Protein AF-A0A8H8N9X2-F1 (afdb_monomer_lite)

Radius of gyration: 18.25 Å; chains: 1; bounding box: 52×39×43 Å

pLDDT: mean 72.07, std 18.49, range [30.42, 92.5]

Sequence (126 aa):
MLPLDFSINDSTNLYEKYDQEAVYEYQLVALSNRPSWTAREGPGANQTVVYRYPFDDMPVIRSHVHPFFAILAAGESLVKHKYDWSTHGSKELRTSLPLCAALYRFWTSEDIVGVGSSNDVRAAIL

Secondary structure (DSSP, 8-state):
-------TT--S-HHHHS-TT--EEE----SBSS--EEEEE-SSTT-EEEEETT-TTSPPEEESS-HHHHHHHHHHHHHHS---HHHHB-GGGTTHHHHHHHHHHHHH---SSSS----GGGG---

Foldseek 3Di:
DDDDDDDPPPPPDVVVVDDQPDKDWDDDQDLFPDKDKDWDDDPDDPDIDIAIPVRPVPDIDIDSDDVVVVLLVLLCCVPVVVDPSVVGGDPVCPVVSVVSVVVNCVNPVPPPPDDDDDDPPPPPDD

Structure (mmCIF, N/CA/C/O backbone):
data_AF-A0A8H8N9X2-F1
#
_entry.id   AF-A0A8H8N9X2-F1
#
loop_
_atom_site.group_PDB
_atom_site.id
_atom_site.type_symbol
_atom_site.label_atom_id
_atom_site.label_alt_id
_atom_site.label_comp_id
_atom_site.label_asym_id
_atom_site.label_entity_id
_atom_site.label_seq_id
_atom_site.pdbx_PDB_ins_code
_atom_site.Cartn_x
_atom_site.Cartn_y
_atom_site.Cartn_z
_atom_site.occupancy
_atom_site.B_iso_or_equiv
_atom_site.auth_seq_id
_atom_site.auth_comp_id
_atom_site.auth_asym_id
_atom_site.auth_atom_id
_atom_site.pdbx_PDB_model_num
ATOM 1 N N . MET A 1 1 ? -18.906 -13.981 -1.959 1.00 32.34 1 MET A N 1
ATOM 2 C CA . MET A 1 1 ? -19.040 -13.046 -0.825 1.00 32.34 1 MET A CA 1
ATOM 3 C C . MET A 1 1 ? -19.032 -13.894 0.437 1.00 32.34 1 MET A C 1
ATOM 5 O O . MET A 1 1 ? -20.019 -14.564 0.698 1.00 32.34 1 MET A O 1
ATOM 9 N N . LEU A 1 2 ? -17.883 -14.011 1.107 1.00 32.88 2 LEU A N 1
ATOM 10 C CA . LEU A 1 2 ? -17.759 -14.808 2.333 1.00 32.88 2 LEU A CA 1
ATOM 11 C C . LEU A 1 2 ? -17.953 -13.891 3.549 1.00 32.88 2 LEU A C 1
ATOM 13 O O . LEU A 1 2 ? -17.439 -12.770 3.524 1.00 32.88 2 LEU A O 1
ATOM 17 N N . PRO A 1 3 ? -18.690 -14.324 4.586 1.00 36.66 3 PRO A N 1
ATOM 18 C CA . PRO A 1 3 ? -18.846 -13.552 5.806 1.00 36.66 3 PRO A CA 1
ATOM 19 C C . PRO A 1 3 ? -17.558 -13.690 6.619 1.00 36.66 3 PRO A C 1
ATOM 21 O O . PRO A 1 3 ? -17.204 -14.783 7.054 1.00 36.66 3 PRO A O 1
ATOM 24 N N . LEU A 1 4 ? -16.825 -12.594 6.791 1.00 43.69 4 LEU A N 1
ATOM 25 C CA . LEU A 1 4 ? -15.680 -12.577 7.688 1.00 43.69 4 LEU A CA 1
ATOM 26 C C . LEU A 1 4 ? -16.164 -12.201 9.089 1.00 43.69 4 LEU A C 1
ATOM 28 O O . LEU A 1 4 ? -16.521 -11.053 9.349 1.00 43.69 4 LEU A O 1
ATOM 32 N N . ASP A 1 5 ? -16.195 -13.197 9.968 1.00 44.53 5 ASP A N 1
ATOM 33 C CA . ASP A 1 5 ? -16.354 -13.004 11.403 1.00 44.53 5 ASP A CA 1
ATOM 34 C C . ASP A 1 5 ? -14.996 -12.577 11.997 1.00 44.53 5 ASP A C 1
ATOM 36 O O . ASP A 1 5 ? -13.979 -13.284 11.898 1.00 44.53 5 ASP A O 1
ATOM 40 N 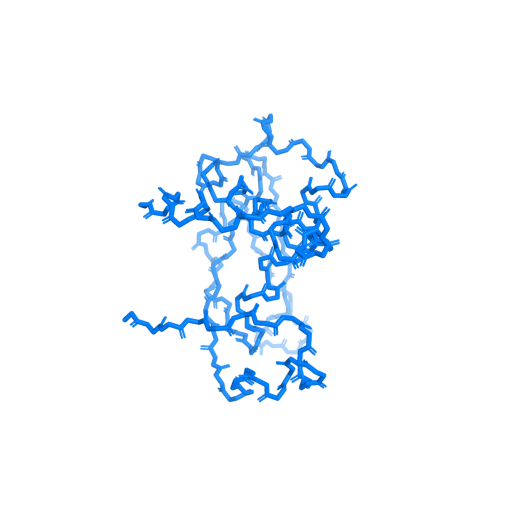N . PHE A 1 6 ? -14.956 -11.358 12.532 1.00 52.78 6 PHE A N 1
ATOM 41 C CA . PHE A 1 6 ? -13.755 -10.680 13.022 1.00 52.78 6 PHE A CA 1
ATOM 42 C C . PHE A 1 6 ? -13.895 -10.361 14.512 1.00 52.78 6 PHE A C 1
ATOM 44 O O . PHE A 1 6 ? -13.877 -9.204 14.924 1.00 52.78 6 PHE A O 1
ATOM 51 N N . SER A 1 7 ? -14.013 -11.398 15.339 1.00 46.75 7 SER A N 1
ATOM 52 C CA . SER A 1 7 ? -13.687 -11.271 16.758 1.00 46.75 7 SER A CA 1
ATOM 53 C C . SER A 1 7 ? -12.162 -11.278 16.914 1.00 46.75 7 SER A C 1
ATOM 55 O O . SER A 1 7 ? -11.516 -12.297 16.681 1.00 46.75 7 SER A O 1
ATOM 57 N N . ILE A 1 8 ? -11.581 -10.132 17.276 1.00 49.69 8 ILE A N 1
ATOM 58 C CA . ILE A 1 8 ? -10.144 -9.968 17.588 1.00 49.69 8 ILE A CA 1
ATOM 59 C C . ILE A 1 8 ? -9.810 -10.537 18.988 1.00 49.69 8 ILE A C 1
ATOM 61 O O . ILE A 1 8 ? -8.648 -10.653 19.359 1.00 49.69 8 ILE A O 1
ATOM 65 N N . ASN A 1 9 ? -10.824 -10.971 19.747 1.00 47.62 9 ASN A N 1
ATOM 66 C CA . ASN A 1 9 ? -10.668 -11.536 21.092 1.00 47.62 9 ASN A CA 1
ATOM 67 C C . ASN A 1 9 ? -10.383 -13.043 21.107 1.00 47.62 9 ASN A C 1
ATOM 69 O O . ASN A 1 9 ? -10.253 -13.630 22.180 1.00 47.62 9 ASN A O 1
ATOM 73 N N . ASP A 1 10 ? -10.320 -13.681 19.941 1.00 50.47 10 ASP A N 1
ATOM 74 C CA . ASP A 1 10 ? -9.939 -15.079 19.848 1.00 50.47 10 ASP A CA 1
ATOM 75 C C . ASP A 1 10 ? -8.407 -15.163 19.809 1.00 50.47 10 ASP A C 1
ATOM 77 O O . ASP A 1 10 ? -7.775 -14.690 18.866 1.00 50.47 10 ASP A O 1
ATOM 81 N N . SER A 1 11 ? -7.795 -15.752 20.839 1.00 48.50 11 SER A N 1
ATOM 82 C CA . SER A 1 11 ? -6.342 -15.971 20.963 1.00 48.50 11 SER A CA 1
ATOM 83 C C . SER A 1 11 ? -5.756 -16.897 19.888 1.00 48.50 11 SER A C 1
ATOM 85 O O . SER A 1 11 ? -4.592 -17.291 19.971 1.00 48.50 11 SER A O 1
ATOM 87 N N . THR A 1 12 ? -6.559 -17.269 18.894 1.00 52.62 12 THR A N 1
ATOM 88 C CA . THR A 1 12 ? -6.123 -17.954 17.690 1.00 52.62 12 THR A CA 1
ATOM 89 C C . THR A 1 12 ? -5.100 -17.079 16.973 1.00 52.62 12 THR A C 1
ATOM 91 O O . THR A 1 12 ? -5.373 -15.943 16.579 1.00 52.62 12 THR A O 1
ATOM 94 N N . ASN A 1 13 ? -3.891 -17.611 16.827 1.00 57.78 13 ASN A N 1
ATOM 95 C CA . ASN A 1 13 ? -2.807 -16.953 16.127 1.00 57.78 13 ASN A CA 1
ATOM 96 C C . ASN A 1 13 ? -3.313 -16.509 14.742 1.00 57.78 13 ASN A C 1
ATOM 98 O O . ASN A 1 13 ? -3.726 -17.337 13.934 1.00 57.78 13 ASN A O 1
ATOM 102 N N . LEU A 1 14 ? -3.312 -15.203 14.450 1.00 58.22 14 LEU A N 1
ATOM 103 C CA . LEU A 1 14 ? -3.802 -14.684 13.166 1.00 58.22 14 LEU A CA 1
ATOM 104 C C . LEU A 1 14 ? -3.088 -15.350 11.974 1.00 58.22 14 LEU A C 1
ATOM 106 O O . LEU A 1 14 ? -3.685 -15.489 10.912 1.00 58.22 14 LEU A O 1
ATOM 110 N N . TYR A 1 15 ? -1.851 -15.823 12.161 1.00 54.81 15 TYR A N 1
ATOM 111 C CA . TYR A 1 15 ? -1.092 -16.588 11.167 1.00 54.81 15 TYR A CA 1
ATOM 112 C C . TYR A 1 15 ? -1.610 -18.017 10.924 1.00 54.81 15 TYR A C 1
ATOM 114 O O . TYR A 1 15 ? -1.283 -18.602 9.897 1.00 54.81 15 TYR A O 1
ATOM 122 N N . GLU A 1 16 ? -2.391 -18.586 11.842 1.00 59.25 16 GLU A N 1
ATOM 123 C CA . GLU A 1 16 ? -3.099 -19.864 11.664 1.00 59.25 16 GLU A CA 1
ATOM 124 C C . GLU A 1 16 ? -4.474 -19.660 11.011 1.00 59.25 16 GLU A C 1
ATOM 126 O O . GLU A 1 16 ? -4.975 -20.551 10.330 1.00 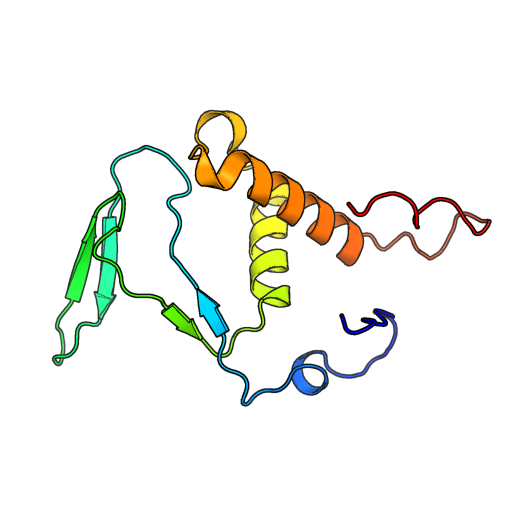59.25 16 GLU A O 1
ATOM 131 N N . LYS A 1 17 ? -5.080 -18.473 11.180 1.00 66.31 17 LYS A N 1
ATOM 132 C CA . LYS A 1 17 ? -6.371 -18.114 10.566 1.00 66.31 17 LYS A CA 1
ATOM 133 C C . LYS A 1 17 ? -6.261 -17.845 9.060 1.00 66.31 17 LYS A C 1
ATOM 135 O O . LYS A 1 17 ? -7.239 -18.035 8.338 1.00 66.31 17 LYS A O 1
ATOM 140 N N . TYR A 1 18 ? -5.108 -17.374 8.589 1.00 69.69 18 TYR A N 1
ATOM 141 C CA . TYR A 1 18 ? -4.870 -17.106 7.171 1.00 69.69 18 TYR A CA 1
ATOM 142 C C . TYR 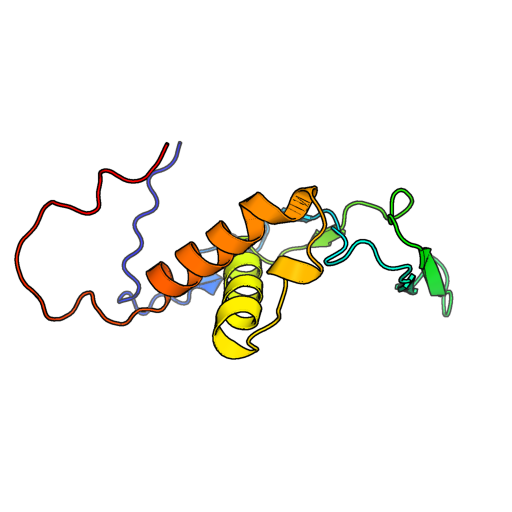A 1 18 ? -4.109 -18.261 6.523 1.00 69.69 18 TYR A C 1
ATOM 144 O O . TYR A 1 18 ? -3.095 -18.713 7.045 1.00 69.69 18 TYR A O 1
ATOM 152 N N . ASP A 1 19 ? -4.599 -18.709 5.366 1.00 71.88 19 ASP A N 1
ATOM 153 C CA . ASP A 1 19 ? -3.955 -19.742 4.558 1.00 71.88 19 ASP A CA 1
ATOM 154 C C . ASP A 1 19 ? -2.525 -19.317 4.183 1.00 71.88 19 ASP A C 1
ATOM 156 O O . ASP A 1 19 ? -2.325 -18.335 3.463 1.00 71.88 19 ASP A O 1
ATOM 160 N N . GLN A 1 20 ? -1.538 -20.049 4.705 1.00 68.56 20 GLN A N 1
ATOM 161 C CA . GLN A 1 20 ? -0.114 -19.780 4.492 1.00 68.56 20 GLN A CA 1
ATOM 162 C C . GLN A 1 20 ? 0.346 -20.158 3.078 1.00 68.56 20 GLN A C 1
ATOM 164 O O . GLN A 1 20 ? 1.374 -19.662 2.614 1.00 68.56 20 GLN A O 1
ATOM 169 N N . GLU A 1 21 ? -0.413 -21.001 2.375 1.00 76.88 21 GLU A N 1
ATOM 170 C CA . GLU A 1 21 ? -0.116 -21.398 0.999 1.00 76.88 21 GLU A CA 1
ATOM 171 C C . GLU A 1 21 ? -0.683 -20.406 -0.021 1.00 76.88 21 GLU A C 1
ATOM 173 O O . GLU A 1 21 ? -0.253 -20.381 -1.179 1.00 76.88 21 GLU A O 1
ATOM 178 N N . ALA A 1 22 ? -1.604 -19.535 0.404 1.00 85.19 22 ALA A N 1
ATOM 179 C CA . ALA A 1 22 ? -2.190 -18.533 -0.465 1.00 85.19 22 ALA A CA 1
ATOM 180 C C . ALA A 1 22 ? -1.130 -17.542 -0.971 1.00 85.19 22 ALA A C 1
ATOM 182 O O . ALA A 1 22 ? -0.318 -16.994 -0.219 1.00 85.19 22 ALA A O 1
ATOM 183 N N . VAL A 1 23 ? -1.169 -17.288 -2.278 1.00 89.44 23 VAL A N 1
ATOM 184 C CA . VAL A 1 23 ? -0.329 -16.293 -2.946 1.00 89.44 23 VAL A CA 1
ATOM 185 C C . VAL A 1 23 ? -1.209 -15.135 -3.382 1.00 89.44 23 VAL A C 1
ATOM 187 O O . VAL A 1 23 ? -2.180 -15.322 -4.114 1.00 89.44 23 VAL A O 1
ATOM 190 N N . TYR A 1 24 ? -0.828 -13.934 -2.966 1.00 90.56 24 TYR A N 1
ATOM 191 C CA . TYR A 1 24 ? -1.495 -12.689 -3.310 1.00 90.56 24 TYR A CA 1
ATOM 192 C C . TYR A 1 24 ? -0.645 -11.885 -4.285 1.00 90.56 24 TYR A C 1
ATOM 194 O O . TYR A 1 24 ? 0.590 -11.925 -4.266 1.00 90.56 24 TYR A O 1
ATOM 202 N N . GLU A 1 25 ? -1.329 -11.137 -5.137 1.00 92.50 25 GLU A N 1
ATOM 203 C CA . GLU A 1 25 ? -0.730 -10.300 -6.164 1.00 92.50 25 GLU A CA 1
ATOM 204 C C . GLU A 1 25 ? -0.880 -8.826 -5.796 1.00 92.50 25 GLU A C 1
ATOM 206 O O . GLU A 1 25 ? -1.965 -8.363 -5.447 1.00 92.50 25 GLU A O 1
ATOM 211 N N . TYR A 1 26 ? 0.224 -8.086 -5.872 1.00 89.81 26 TYR A N 1
ATOM 21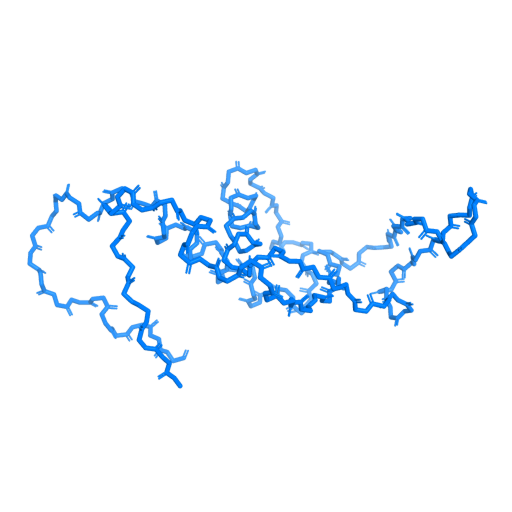2 C CA . TYR A 1 26 ? 0.297 -6.679 -5.504 1.00 89.81 26 TYR A CA 1
ATOM 213 C C . TYR A 1 26 ? 0.875 -5.855 -6.643 1.00 89.81 26 TYR A C 1
ATOM 215 O O . TYR A 1 26 ? 1.945 -6.156 -7.173 1.00 89.81 26 TYR A O 1
ATOM 223 N N . GLN A 1 27 ? 0.202 -4.759 -6.967 1.00 88.69 27 GLN A N 1
ATOM 224 C CA . GLN A 1 27 ? 0.739 -3.741 -7.854 1.00 88.69 27 GLN A CA 1
ATOM 225 C C . GLN A 1 27 ? 1.389 -2.639 -7.019 1.00 88.69 27 GLN A C 1
ATOM 227 O O . GLN A 1 27 ? 0.787 -2.142 -6.064 1.00 88.69 27 GLN A O 1
ATOM 232 N N . LEU A 1 28 ? 2.615 -2.244 -7.374 1.00 84.75 28 LEU A N 1
ATOM 233 C CA . LEU A 1 28 ? 3.204 -1.052 -6.778 1.00 84.75 28 LEU A CA 1
ATOM 234 C C . LEU A 1 28 ? 2.479 0.173 -7.336 1.00 84.75 28 LEU A C 1
ATOM 236 O O . LEU A 1 28 ? 2.478 0.401 -8.541 1.00 84.75 28 LEU A O 1
ATOM 240 N N . VAL A 1 29 ? 1.901 0.974 -6.446 1.00 80.75 29 VAL A N 1
ATOM 241 C CA . VAL A 1 29 ? 1.300 2.258 -6.806 1.00 80.75 29 VAL A CA 1
ATOM 242 C C . VAL A 1 29 ? 2.129 3.361 -6.175 1.00 80.75 29 VAL A C 1
ATOM 244 O O . VAL A 1 29 ? 2.393 3.355 -4.971 1.00 80.75 29 VAL A O 1
ATOM 247 N N . ALA A 1 30 ? 2.563 4.313 -6.995 1.00 78.75 30 ALA A N 1
ATOM 248 C CA . ALA A 1 30 ? 3.342 5.439 -6.516 1.00 78.75 30 ALA A CA 1
ATOM 249 C C . ALA A 1 30 ? 2.517 6.287 -5.540 1.00 78.75 30 ALA A C 1
ATOM 251 O O . ALA A 1 30 ? 1.430 6.763 -5.873 1.00 78.75 30 ALA A O 1
ATOM 252 N N . LEU A 1 31 ? 3.069 6.518 -4.344 1.00 76.44 31 LEU A N 1
ATOM 253 C CA . LEU A 1 31 ? 2.431 7.341 -3.315 1.00 76.44 31 LEU A CA 1
ATOM 254 C C . LEU A 1 31 ? 2.285 8.803 -3.744 1.00 76.44 31 LEU A C 1
ATOM 256 O O . LEU A 1 31 ? 1.376 9.486 -3.289 1.00 76.44 31 LEU A O 1
ATOM 260 N N . SER A 1 32 ? 3.168 9.282 -4.623 1.00 76.19 32 SER A N 1
ATOM 261 C CA . SER A 1 32 ? 3.092 10.638 -5.149 1.00 76.19 32 SER A CA 1
ATOM 262 C C . SER A 1 32 ? 3.428 10.724 -6.622 1.00 76.19 32 SER A C 1
ATOM 264 O O . SER A 1 32 ? 4.182 9.903 -7.135 1.00 76.19 32 SER A O 1
ATOM 266 N N . ASN A 1 33 ? 2.946 11.785 -7.270 1.00 73.12 33 ASN A N 1
ATOM 267 C CA . ASN A 1 33 ? 3.251 1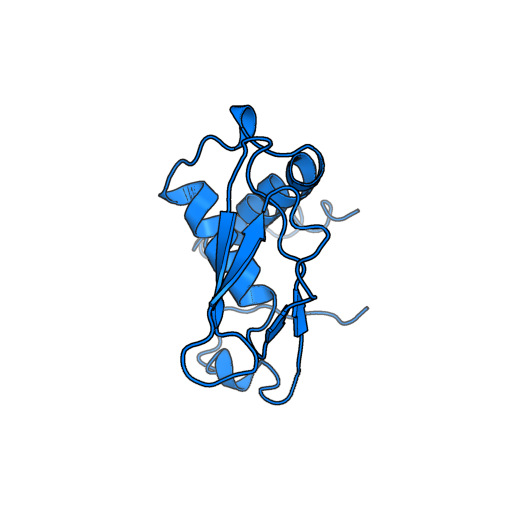2.097 -8.671 1.00 73.12 33 ASN A CA 1
ATOM 268 C C . ASN A 1 33 ? 4.670 12.662 -8.872 1.00 73.12 33 ASN A C 1
ATOM 270 O O . ASN A 1 33 ? 4.940 13.346 -9.860 1.00 73.12 33 ASN A O 1
ATOM 274 N N . ARG A 1 34 ? 5.576 12.458 -7.911 1.00 74.31 34 ARG A N 1
ATOM 275 C CA . ARG A 1 34 ? 6.962 12.913 -8.016 1.00 74.31 34 ARG A CA 1
ATOM 276 C C . ARG A 1 34 ? 7.812 11.831 -8.679 1.00 74.31 34 ARG A C 1
ATOM 278 O O . ARG A 1 34 ? 7.629 10.652 -8.363 1.00 74.31 34 ARG A O 1
ATOM 285 N N . PRO A 1 35 ? 8.786 12.215 -9.526 1.00 75.75 35 PRO A N 1
ATOM 286 C CA . PRO A 1 35 ? 9.780 11.279 -10.022 1.00 75.75 35 PRO A CA 1
ATOM 287 C C . PRO A 1 35 ? 10.418 10.536 -8.850 1.00 75.75 35 PRO A C 1
ATOM 289 O O . PRO A 1 35 ? 10.972 11.143 -7.933 1.00 75.75 35 PRO A O 1
ATOM 292 N N . SER A 1 36 ? 10.310 9.217 -8.876 1.00 80.44 36 SER A N 1
ATOM 293 C CA . SER A 1 36 ? 10.936 8.330 -7.909 1.00 80.44 36 SER A CA 1
ATOM 294 C C . SER A 1 36 ? 11.432 7.087 -8.626 1.00 80.44 36 SER A C 1
ATOM 296 O O . SER A 1 36 ? 11.086 6.828 -9.782 1.00 80.44 36 SER A O 1
ATOM 298 N N . TRP A 1 37 ? 12.292 6.343 -7.952 1.00 84.81 37 TRP A N 1
ATOM 299 C CA . TRP A 1 37 ? 12.790 5.076 -8.442 1.00 84.81 37 TRP A CA 1
ATOM 300 C C . TRP A 1 37 ? 12.843 4.084 -7.288 1.00 84.81 37 TRP A C 1
ATOM 302 O O . TRP A 1 37 ? 12.940 4.467 -6.122 1.00 84.81 37 TRP A O 1
ATOM 312 N N . THR A 1 38 ? 12.760 2.806 -7.622 1.00 83.94 38 THR A N 1
ATOM 313 C CA . THR A 1 38 ? 12.966 1.710 -6.680 1.00 83.94 38 THR A CA 1
ATOM 314 C C . THR A 1 38 ? 13.873 0.677 -7.325 1.00 83.94 38 THR A C 1
ATOM 316 O O . THR A 1 38 ? 13.908 0.551 -8.548 1.00 83.94 38 THR A O 1
ATOM 319 N N . ALA A 1 39 ? 14.643 -0.029 -6.511 1.00 86.19 39 ALA A N 1
ATOM 320 C CA . ALA A 1 39 ? 15.582 -1.038 -6.963 1.00 86.19 39 ALA A CA 1
ATOM 321 C C . ALA A 1 39 ? 15.208 -2.393 -6.362 1.00 86.19 39 ALA A C 1
ATOM 323 O O . ALA A 1 39 ? 14.809 -2.472 -5.199 1.00 86.19 39 ALA A O 1
ATOM 324 N N . ARG A 1 40 ? 15.332 -3.454 -7.155 1.00 84.38 40 ARG A N 1
ATOM 325 C CA . ARG A 1 40 ? 15.137 -4.839 -6.717 1.00 84.38 40 ARG A CA 1
ATOM 326 C C . ARG A 1 40 ? 16.257 -5.719 -7.225 1.00 84.38 40 ARG A C 1
ATOM 328 O O . ARG A 1 40 ? 16.873 -5.403 -8.240 1.00 84.38 40 ARG A O 1
ATOM 335 N N . GLU A 1 41 ? 16.478 -6.834 -6.547 1.00 84.62 41 GLU A N 1
ATOM 336 C CA . GLU A 1 41 ? 17.335 -7.888 -7.076 1.00 84.62 41 GLU A CA 1
ATOM 337 C C . GLU A 1 41 ? 16.775 -8.394 -8.410 1.00 84.62 41 GLU A C 1
ATOM 339 O O . GLU A 1 41 ? 15.568 -8.589 -8.583 1.00 84.62 41 GLU A O 1
ATOM 344 N N . GLY A 1 42 ? 17.670 -8.509 -9.381 1.00 80.38 42 GLY A N 1
ATOM 345 C CA . GLY A 1 42 ? 17.398 -9.007 -10.713 1.00 80.38 42 GLY A CA 1
ATOM 346 C C . GLY A 1 42 ? 17.547 -10.525 -10.804 1.00 80.38 42 GLY A C 1
ATOM 347 O O . GLY A 1 42 ? 17.940 -11.183 -9.845 1.00 80.38 42 GLY A O 1
ATOM 348 N N . PRO A 1 43 ? 17.262 -11.097 -11.981 1.00 76.19 43 PRO A N 1
ATOM 349 C CA . PRO A 1 43 ? 17.316 -12.542 -12.193 1.00 76.19 43 PRO A CA 1
ATOM 350 C C . PRO A 1 43 ? 18.738 -13.134 -12.136 1.00 76.19 43 PRO A C 1
ATOM 352 O O . PRO A 1 43 ? 18.882 -14.346 -12.005 1.00 76.19 43 PRO A O 1
ATOM 355 N N . GLY A 1 44 ? 19.790 -12.316 -12.250 1.00 81.00 44 GLY A N 1
ATOM 356 C CA . GLY A 1 44 ? 21.182 -12.752 -12.116 1.00 81.00 44 GLY A CA 1
ATOM 357 C C . GLY A 1 44 ? 21.789 -12.440 -10.746 1.00 81.00 44 GLY A C 1
ATOM 358 O O . GLY A 1 44 ? 21.412 -11.470 -10.090 1.00 81.00 44 GLY A O 1
ATOM 359 N N . ALA A 1 45 ? 22.796 -13.222 -10.342 1.00 78.75 45 ALA A N 1
ATOM 360 C CA . ALA A 1 45 ? 23.575 -12.946 -9.135 1.00 78.75 45 ALA A CA 1
ATOM 361 C C . ALA A 1 45 ? 24.147 -11.517 -9.173 1.00 78.75 45 ALA A C 1
ATOM 363 O O . ALA A 1 45 ? 24.770 -11.122 -10.161 1.00 78.75 45 ALA A O 1
ATOM 364 N N . ASN A 1 46 ? 23.931 -10.751 -8.099 1.00 81.19 46 ASN A N 1
ATOM 365 C CA . ASN A 1 46 ? 24.336 -9.345 -7.964 1.00 81.19 46 ASN A CA 1
ATOM 366 C C . ASN A 1 46 ? 23.775 -8.399 -9.041 1.00 81.19 46 ASN A C 1
ATOM 368 O O . ASN A 1 46 ? 24.324 -7.318 -9.256 1.00 81.19 46 ASN A O 1
ATOM 372 N N . GLN A 1 47 ? 22.700 -8.779 -9.733 1.00 86.19 47 GLN A N 1
ATOM 373 C CA . GLN A 1 47 ? 22.001 -7.854 -10.614 1.00 86.19 47 GLN A CA 1
ATOM 374 C C . GLN A 1 47 ? 20.982 -7.055 -9.814 1.00 86.19 47 GLN A C 1
ATOM 376 O O . GLN A 1 47 ? 20.237 -7.608 -9.012 1.00 86.19 47 GLN A O 1
ATOM 381 N N . THR A 1 48 ? 20.918 -5.757 -10.087 1.00 88.06 48 THR A N 1
ATOM 382 C CA . THR A 1 48 ? 19.902 -4.863 -9.538 1.00 88.06 48 THR A CA 1
ATOM 383 C C . THR A 1 48 ? 19.116 -4.269 -10.694 1.00 88.06 48 THR A C 1
ATOM 385 O O . THR A 1 48 ? 19.691 -3.645 -11.585 1.00 88.06 48 THR A O 1
ATOM 388 N N . VAL A 1 49 ? 17.800 -4.451 -10.681 1.00 90.06 49 VAL A N 1
ATOM 389 C CA . VAL A 1 49 ? 16.875 -3.829 -11.629 1.00 90.06 49 VAL A CA 1
ATOM 390 C C . VAL A 1 49 ? 16.310 -2.572 -10.989 1.00 90.06 49 VAL A C 1
ATOM 392 O O . VAL A 1 49 ? 15.806 -2.612 -9.867 1.00 90.06 49 VAL A O 1
ATOM 395 N N . VAL A 1 50 ? 16.405 -1.450 -11.700 1.00 89.75 50 VAL A N 1
ATOM 396 C CA . VAL A 1 50 ? 15.874 -0.159 -11.257 1.00 89.75 50 VAL A CA 1
ATOM 397 C C . VAL A 1 50 ? 14.610 0.148 -12.043 1.00 89.75 50 VAL A C 1
ATOM 399 O O . VAL A 1 50 ? 14.669 0.302 -13.260 1.00 89.75 50 VAL A O 1
ATOM 402 N N . TYR A 1 51 ? 13.499 0.293 -11.333 1.00 88.38 51 TYR A N 1
ATOM 403 C CA . TYR A 1 51 ? 12.217 0.726 -11.876 1.00 88.38 51 TYR A CA 1
ATOM 404 C C . TYR A 1 51 ? 12.035 2.213 -11.604 1.00 88.38 51 TYR A C 1
ATOM 406 O O . TYR A 1 51 ? 12.421 2.713 -10.540 1.00 88.38 51 TYR A O 1
ATOM 414 N N . ARG A 1 52 ? 11.453 2.936 -12.559 1.00 88.00 52 ARG A N 1
ATOM 415 C CA . ARG A 1 52 ? 11.239 4.385 -12.458 1.00 88.00 52 ARG A CA 1
ATOM 416 C C . ARG A 1 52 ? 9.757 4.697 -12.504 1.00 88.00 52 ARG A C 1
ATOM 418 O O . ARG A 1 52 ? 9.024 4.057 -13.243 1.00 88.00 52 ARG A O 1
ATOM 425 N N . TYR A 1 53 ? 9.342 5.720 -11.763 1.00 82.50 53 TYR A N 1
ATOM 426 C CA . TYR A 1 53 ? 7.996 6.280 -11.847 1.00 82.50 53 TYR A CA 1
ATOM 427 C C . TYR A 1 53 ? 7.601 6.530 -13.319 1.00 82.50 53 TYR A C 1
ATOM 429 O O . TYR A 1 53 ? 8.415 7.094 -14.057 1.00 82.50 53 TYR A O 1
ATOM 437 N N . PRO A 1 54 ? 6.375 6.177 -13.747 1.00 81.12 54 PRO A N 1
ATOM 438 C CA . PRO A 1 54 ? 5.233 5.707 -12.945 1.00 81.12 54 PRO A CA 1
ATOM 439 C C . PRO A 1 54 ? 5.250 4.217 -12.549 1.00 81.12 54 PRO A C 1
ATOM 441 O O . PRO A 1 54 ? 4.299 3.759 -11.926 1.00 81.12 54 PRO A O 1
ATOM 444 N N . PHE A 1 55 ? 6.348 3.500 -12.806 1.00 85.00 55 PHE A N 1
ATOM 445 C CA . PHE A 1 55 ? 6.542 2.069 -12.534 1.00 85.00 55 PHE A CA 1
ATOM 446 C C . PHE A 1 55 ? 5.707 1.139 -13.423 1.00 85.00 55 PHE A C 1
ATOM 448 O O . PHE A 1 55 ? 5.424 0.009 -13.033 1.00 85.00 55 PHE A O 1
ATOM 455 N N . ASP A 1 56 ? 5.347 1.582 -14.630 1.00 82.12 56 ASP A N 1
ATOM 456 C CA . ASP A 1 56 ? 4.593 0.776 -15.605 1.00 82.12 56 ASP A CA 1
ATOM 457 C C . ASP A 1 56 ? 5.342 -0.500 -16.029 1.00 82.12 56 ASP A C 1
ATOM 459 O O . ASP A 1 56 ? 4.739 -1.491 -16.432 1.00 82.12 56 ASP A O 1
ATOM 463 N N . ASP A 1 57 ? 6.671 -0.472 -15.938 1.00 85.19 57 ASP A N 1
ATOM 464 C CA . ASP A 1 57 ? 7.585 -1.572 -16.234 1.00 85.19 57 ASP A CA 1
ATOM 465 C C . ASP A 1 57 ? 7.812 -2.513 -15.042 1.00 85.19 57 ASP A C 1
ATOM 467 O O . ASP A 1 57 ? 8.481 -3.541 -15.175 1.00 85.19 57 ASP A O 1
ATOM 471 N N . MET A 1 58 ? 7.261 -2.185 -13.871 1.00 86.38 58 MET A N 1
ATOM 472 C CA . MET A 1 58 ? 7.418 -3.002 -12.682 1.00 86.38 58 MET A CA 1
ATOM 473 C C . MET A 1 58 ? 6.426 -4.173 -12.686 1.00 86.38 58 MET A C 1
ATOM 475 O O . MET A 1 58 ? 5.215 -3.960 -12.777 1.00 86.38 58 MET A O 1
ATOM 479 N N . PRO A 1 59 ? 6.901 -5.425 -12.540 1.00 87.75 59 PRO A N 1
ATOM 480 C CA . PRO A 1 59 ? 6.015 -6.576 -12.534 1.00 87.75 59 PRO A CA 1
ATOM 481 C C . PRO A 1 59 ? 5.139 -6.602 -11.279 1.00 87.75 59 PRO A C 1
ATOM 483 O O . PRO A 1 59 ? 5.515 -6.103 -10.212 1.00 87.75 59 PRO A O 1
ATOM 486 N N . VAL A 1 60 ? 3.994 -7.274 -11.402 1.00 89.38 60 VAL A N 1
ATOM 487 C CA . VAL A 1 60 ? 3.149 -7.632 -10.261 1.00 89.38 60 VAL A CA 1
ATOM 488 C C . VAL A 1 60 ? 3.980 -8.410 -9.242 1.00 89.38 60 VAL A C 1
ATOM 490 O O . VAL A 1 60 ? 4.693 -9.362 -9.565 1.00 89.38 60 VAL A O 1
ATOM 493 N N . ILE A 1 61 ? 3.893 -7.985 -7.989 1.00 89.00 61 ILE A N 1
ATOM 494 C CA . ILE A 1 61 ? 4.613 -8.579 -6.875 1.00 89.00 61 ILE A CA 1
ATOM 495 C C . ILE A 1 61 ? 3.763 -9.724 -6.340 1.00 89.00 61 ILE A C 1
ATOM 497 O O . ILE A 1 61 ? 2.651 -9.507 -5.866 1.00 89.00 61 ILE A O 1
ATOM 501 N N . ARG A 1 62 ? 4.302 -10.940 -6.374 1.00 90.38 62 ARG A N 1
ATOM 502 C CA . ARG A 1 62 ? 3.679 -12.107 -5.745 1.00 90.38 62 ARG A CA 1
ATOM 503 C C . ARG A 1 62 ? 4.210 -12.247 -4.326 1.00 90.38 62 ARG A C 1
ATOM 505 O O . ARG A 1 62 ? 5.420 -12.188 -4.117 1.00 90.38 62 ARG A O 1
ATOM 512 N N . SER A 1 63 ? 3.316 -12.384 -3.355 1.00 87.69 63 SER A N 1
ATOM 513 C CA . SER A 1 63 ? 3.677 -12.462 -1.940 1.00 87.69 63 SER A CA 1
ATOM 514 C C . SER A 1 63 ? 2.690 -13.324 -1.161 1.00 87.69 63 SER A C 1
ATOM 516 O O . SER A 1 63 ? 1.501 -13.343 -1.464 1.00 87.69 63 SER A O 1
ATOM 518 N N . HIS A 1 64 ? 3.185 -13.995 -0.123 1.00 88.25 64 HIS A N 1
ATOM 519 C CA . HIS A 1 64 ? 2.371 -14.736 0.848 1.00 88.25 64 HIS A CA 1
ATOM 520 C C . HIS A 1 64 ? 1.804 -13.838 1.955 1.00 88.25 64 HIS A C 1
ATOM 522 O O . HIS A 1 64 ? 1.047 -14.283 2.813 1.00 88.25 64 HIS A O 1
ATOM 528 N N . VAL A 1 65 ? 2.167 -12.552 1.964 1.00 86.81 65 VAL A N 1
ATOM 529 C CA . VAL A 1 65 ? 1.583 -11.593 2.903 1.00 86.81 65 VAL A CA 1
ATOM 530 C C . VAL A 1 65 ? 0.105 -11.446 2.564 1.00 86.81 65 VAL A C 1
ATOM 532 O O . VAL A 1 65 ? -0.226 -11.053 1.448 1.00 86.81 65 VAL A O 1
ATOM 535 N N . HIS A 1 66 ? -0.777 -11.745 3.517 1.00 88.12 66 HIS A N 1
ATOM 536 C CA . HIS A 1 66 ? -2.216 -11.559 3.351 1.00 88.12 66 HIS A CA 1
ATOM 537 C C . HIS A 1 66 ? -2.564 -10.055 3.239 1.00 88.12 66 HIS A C 1
ATOM 539 O O . HIS A 1 66 ? -2.013 -9.253 4.005 1.00 88.12 66 HIS A O 1
ATOM 545 N N . PRO A 1 67 ? -3.514 -9.642 2.372 1.00 88.75 67 PRO A N 1
ATOM 546 C CA . PRO A 1 67 ? -3.866 -8.232 2.156 1.00 88.75 67 PRO A CA 1
ATOM 547 C C . PRO A 1 67 ? -4.261 -7.477 3.427 1.00 88.75 67 PRO A C 1
ATOM 549 O O . PRO A 1 67 ? -4.000 -6.284 3.550 1.00 88.75 67 PRO A O 1
ATOM 552 N N . PHE A 1 68 ? -4.836 -8.184 4.402 1.00 86.94 68 PHE A N 1
ATOM 553 C CA . PHE A 1 68 ? -5.116 -7.663 5.745 1.00 86.94 68 PHE A CA 1
ATOM 554 C C . PHE A 1 68 ? -3.894 -6.974 6.375 1.00 86.94 68 PHE A C 1
ATOM 556 O O . PHE A 1 68 ? -3.995 -5.835 6.826 1.00 86.94 68 PHE A O 1
ATOM 563 N N . PHE A 1 69 ? -2.726 -7.623 6.350 1.00 87.94 69 PHE A N 1
ATOM 564 C CA . PHE A 1 69 ? -1.503 -7.072 6.938 1.00 87.94 69 PHE A CA 1
ATOM 565 C C . PHE A 1 69 ? -0.957 -5.895 6.126 1.00 87.94 69 PHE A C 1
ATOM 567 O O . PHE A 1 69 ? -0.463 -4.929 6.704 1.00 87.94 69 PHE A O 1
ATOM 574 N N . ALA A 1 70 ? -1.095 -5.935 4.797 1.00 88.81 70 ALA A N 1
ATOM 575 C CA . ALA A 1 70 ? -0.720 -4.816 3.937 1.00 88.81 70 ALA A CA 1
ATOM 576 C C . ALA A 1 70 ? -1.576 -3.568 4.225 1.00 88.81 70 ALA A C 1
ATOM 578 O O . ALA A 1 70 ? -1.044 -2.463 4.339 1.00 88.81 70 ALA A O 1
ATOM 579 N N . ILE A 1 71 ? -2.891 -3.745 4.405 1.00 89.44 71 ILE A N 1
ATOM 580 C CA . ILE A 1 71 ? -3.822 -2.666 4.763 1.00 89.44 71 ILE A CA 1
ATOM 581 C C . ILE A 1 71 ? -3.515 -2.129 6.162 1.00 89.44 71 ILE A C 1
ATOM 583 O O . ILE A 1 71 ? -3.488 -0.912 6.339 1.00 89.44 71 ILE A O 1
ATOM 587 N N . LEU A 1 72 ? -3.243 -3.004 7.138 1.00 88.56 72 LEU A N 1
ATOM 588 C CA . LEU A 1 72 ? -2.860 -2.581 8.486 1.00 88.56 72 LEU A CA 1
ATOM 589 C C . LEU A 1 72 ? -1.592 -1.726 8.475 1.00 88.56 72 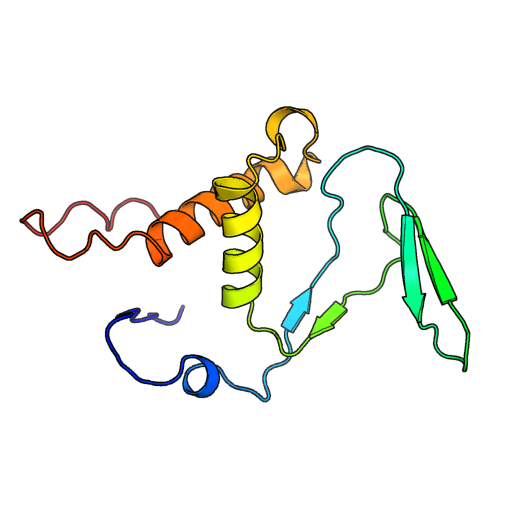LEU A C 1
ATOM 591 O O . LEU A 1 72 ? -1.607 -0.628 9.024 1.00 88.56 72 LEU A O 1
ATOM 595 N N . ALA A 1 73 ? -0.530 -2.178 7.805 1.00 87.81 73 ALA A N 1
ATOM 596 C CA . ALA A 1 73 ? 0.722 -1.427 7.719 1.00 87.81 73 ALA A CA 1
ATOM 597 C C . ALA A 1 73 ? 0.538 -0.071 7.006 1.00 87.81 73 ALA A C 1
ATOM 599 O O . ALA A 1 73 ? 1.072 0.956 7.441 1.00 87.81 73 ALA A O 1
ATOM 600 N N . ALA A 1 74 ? -0.253 -0.044 5.925 1.00 86.38 74 ALA A N 1
ATOM 601 C CA . ALA A 1 74 ? -0.576 1.187 5.211 1.00 86.38 74 ALA A CA 1
ATOM 602 C C . ALA A 1 74 ? -1.383 2.159 6.087 1.00 86.38 74 ALA A C 1
ATOM 604 O O . ALA A 1 74 ? -1.027 3.330 6.205 1.00 86.38 74 ALA A O 1
ATOM 605 N N . GLY A 1 75 ? -2.452 1.686 6.729 1.00 88.50 75 GLY A N 1
ATOM 606 C CA . GLY A 1 75 ? -3.291 2.504 7.599 1.00 88.50 75 GLY A CA 1
ATOM 607 C C . GLY A 1 75 ? -2.556 3.004 8.843 1.00 88.50 75 GLY A C 1
ATOM 608 O O . GLY A 1 75 ? -2.700 4.175 9.193 1.00 88.50 75 GLY A O 1
ATOM 609 N N . GLU A 1 76 ? -1.692 2.183 9.445 1.00 87.56 76 GLU A N 1
ATOM 610 C CA . GLU A 1 76 ? -0.812 2.601 10.537 1.00 87.56 76 GLU A CA 1
ATOM 611 C C . GLU A 1 76 ? 0.081 3.762 10.097 1.00 87.56 76 GLU A C 1
ATOM 613 O O . GLU A 1 76 ? 0.151 4.787 10.776 1.00 87.56 76 GLU A O 1
ATOM 618 N N . SER A 1 77 ? 0.704 3.638 8.922 1.00 83.81 77 SER A N 1
ATOM 619 C CA . SER A 1 77 ? 1.571 4.681 8.376 1.00 83.81 77 SER A CA 1
ATOM 620 C C . SER A 1 77 ? 0.817 5.986 8.123 1.00 83.81 77 SER A C 1
ATOM 622 O O . SER A 1 77 ? 1.321 7.071 8.416 1.00 83.81 77 SER A O 1
ATOM 624 N N . LEU A 1 78 ? -0.421 5.899 7.638 1.00 83.75 78 LEU A N 1
ATOM 625 C CA . LEU A 1 78 ? -1.270 7.066 7.402 1.00 83.75 78 LEU A CA 1
ATOM 626 C C . LEU A 1 78 ? -1.705 7.744 8.708 1.00 83.75 78 LEU A C 1
ATOM 628 O O . LEU A 1 78 ? -1.721 8.972 8.788 1.00 83.75 78 LEU A O 1
ATOM 632 N N . VAL A 1 79 ? -2.059 6.963 9.732 1.00 84.06 79 VAL A N 1
ATOM 633 C CA . VAL A 1 79 ? -2.613 7.482 10.991 1.00 84.06 79 VAL A CA 1
ATOM 634 C C . VAL A 1 79 ? -1.518 7.929 11.960 1.00 84.06 79 VAL A C 1
ATOM 636 O O . VAL A 1 79 ? -1.617 9.022 12.520 1.00 84.06 79 VAL A O 1
ATOM 639 N N . LYS A 1 80 ? -0.472 7.119 12.163 1.00 80.31 80 LYS A N 1
ATOM 640 C CA . LYS A 1 80 ? 0.588 7.381 13.150 1.00 80.31 80 LYS A CA 1
ATOM 641 C C . LYS A 1 80 ? 1.683 8.289 12.611 1.00 80.31 80 LYS A C 1
ATOM 643 O O . LYS A 1 80 ? 2.104 9.209 13.308 1.00 80.31 80 LYS A O 1
ATOM 648 N N . HIS A 1 81 ? 2.134 8.069 11.375 1.00 73.56 81 HIS A N 1
ATOM 649 C CA . HIS A 1 81 ? 3.255 8.830 10.812 1.00 73.56 81 HIS A CA 1
ATOM 650 C C . HIS A 1 81 ? 2.832 10.151 10.151 1.00 73.56 81 HIS A C 1
ATOM 652 O O . HIS A 1 81 ? 3.687 10.858 9.623 1.00 73.56 81 HIS A O 1
ATOM 658 N N . LYS A 1 82 ? 1.537 10.516 10.223 1.00 68.25 82 LYS A N 1
ATOM 659 C CA . LYS A 1 82 ? 0.962 11.786 9.732 1.00 68.25 82 LYS A CA 1
ATOM 660 C C . LYS A 1 82 ? 1.451 12.166 8.331 1.00 68.25 82 LYS A C 1
ATOM 662 O O . LYS A 1 82 ? 1.719 13.334 8.052 1.00 68.25 82 LYS A O 1
ATOM 667 N N . TYR A 1 83 ? 1.596 11.177 7.455 1.00 69.31 83 TYR A N 1
ATOM 668 C CA . TYR A 1 83 ? 2.041 11.430 6.095 1.00 69.31 83 TYR A CA 1
ATOM 669 C C . TYR A 1 83 ? 0.986 12.271 5.365 1.00 69.31 83 TYR A C 1
ATOM 671 O O . TYR A 1 83 ? -0.169 11.856 5.263 1.00 69.31 83 TYR A O 1
ATOM 679 N N . ASP A 1 84 ? 1.365 13.444 4.853 1.00 70.81 84 ASP A N 1
ATOM 680 C CA . ASP A 1 84 ? 0.453 14.312 4.099 1.00 70.81 84 ASP A CA 1
ATOM 681 C C . ASP A 1 84 ? 0.284 13.815 2.653 1.00 70.81 84 ASP A C 1
ATOM 683 O O . ASP A 1 84 ? 0.817 14.366 1.681 1.00 70.81 84 ASP A O 1
ATOM 687 N N . TRP A 1 85 ? -0.481 12.729 2.528 1.00 71.56 85 TRP A N 1
ATOM 688 C CA . TRP A 1 85 ? -0.911 12.168 1.251 1.00 71.56 85 TRP A CA 1
ATOM 689 C C . TRP A 1 85 ? -1.961 13.043 0.558 1.00 71.56 85 TRP A C 1
ATOM 691 O O . TRP A 1 85 ? -2.175 12.883 -0.638 1.00 71.56 85 TRP A O 1
ATOM 701 N N . SER A 1 86 ? -2.611 13.974 1.262 1.00 66.88 86 SER A N 1
ATOM 702 C CA . SER A 1 86 ? -3.653 14.820 0.667 1.00 66.88 86 SER A CA 1
ATOM 703 C C . SER A 1 86 ? -3.075 15.789 -0.369 1.00 66.88 86 SER A C 1
ATOM 705 O O . SER A 1 86 ? -3.675 16.020 -1.420 1.00 66.88 86 SER A O 1
ATOM 707 N N . THR A 1 87 ? -1.856 16.268 -0.114 1.00 67.50 87 THR A N 1
ATOM 708 C CA . THR A 1 87 ? -1.138 17.197 -0.992 1.00 67.50 87 THR A CA 1
ATOM 709 C C . THR A 1 87 ? -0.334 16.476 -2.076 1.00 67.50 87 THR A C 1
ATOM 711 O O . THR A 1 87 ? -0.160 16.996 -3.178 1.00 67.50 87 THR A O 1
ATOM 714 N N . HIS A 1 88 ? 0.155 15.266 -1.786 1.00 67.31 88 HIS A N 1
ATOM 715 C CA . HIS A 1 88 ? 1.121 14.570 -2.642 1.00 67.31 88 HIS A CA 1
ATOM 716 C C . HIS A 1 88 ? 0.578 13.310 -3.310 1.00 67.31 88 HIS A C 1
ATOM 718 O O . HIS A 1 88 ? 1.213 12.830 -4.241 1.00 67.31 88 HIS A O 1
ATOM 724 N N . GLY A 1 89 ? -0.575 12.806 -2.873 1.00 68.38 89 GLY A N 1
ATOM 725 C CA . GLY A 1 89 ? -1.189 11.564 -3.327 1.00 68.38 89 GLY A CA 1
ATOM 726 C C . GLY A 1 89 ? -1.448 11.538 -4.826 1.00 68.38 89 GLY A C 1
ATOM 727 O O . GLY A 1 89 ? -2.076 12.454 -5.374 1.00 68.38 89 GLY A O 1
ATOM 728 N N . SER A 1 90 ? -1.010 10.460 -5.475 1.00 73.31 90 SER A N 1
ATOM 729 C CA . SER A 1 90 ? -1.434 10.138 -6.838 1.00 73.31 90 SER A CA 1
ATOM 730 C C . SER A 1 90 ? -2.959 10.009 -6.908 1.00 73.31 90 SER A C 1
ATOM 732 O O . SER A 1 90 ? -3.624 9.710 -5.910 1.00 73.31 90 SER A O 1
ATOM 734 N N . LYS A 1 91 ? -3.546 10.297 -8.076 1.00 74.81 91 LYS A N 1
ATOM 735 C CA . LYS A 1 91 ? -5.010 10.317 -8.250 1.00 74.81 91 LYS A CA 1
ATOM 736 C C . LYS A 1 91 ? -5.614 8.949 -7.919 1.00 74.81 91 LYS A C 1
ATOM 738 O O . LYS A 1 91 ? -6.685 8.878 -7.324 1.00 74.81 91 LYS A O 1
ATOM 743 N N . GLU A 1 92 ? -4.875 7.905 -8.258 1.00 73.56 92 GLU A N 1
ATOM 744 C CA . GLU A 1 92 ? -5.150 6.485 -8.079 1.00 73.56 92 GLU A CA 1
ATOM 745 C C . GLU A 1 92 ? -5.284 6.102 -6.598 1.00 73.56 92 GLU A C 1
ATOM 747 O O . GLU A 1 92 ? -6.041 5.199 -6.251 1.00 73.56 92 GLU A O 1
ATOM 752 N N . LEU A 1 93 ? -4.589 6.813 -5.705 1.00 80.00 93 LEU A N 1
ATOM 753 C CA . LEU A 1 93 ? -4.565 6.526 -4.270 1.00 80.00 93 LEU A CA 1
ATOM 754 C C . LEU A 1 93 ? -5.513 7.398 -3.441 1.00 80.00 93 LEU A C 1
ATOM 756 O O . LEU A 1 93 ? -5.727 7.112 -2.261 1.00 80.00 93 LEU A O 1
ATOM 760 N N . ARG A 1 94 ? -6.119 8.433 -4.036 1.00 76.88 94 ARG A N 1
ATOM 761 C CA . ARG A 1 94 ? -7.003 9.371 -3.320 1.00 76.88 94 ARG A CA 1
ATOM 762 C C . ARG A 1 94 ? -8.220 8.701 -2.689 1.00 76.88 94 ARG A C 1
ATOM 764 O O . ARG A 1 94 ? -8.705 9.193 -1.678 1.00 76.88 94 ARG A O 1
ATOM 771 N N . THR A 1 95 ? -8.708 7.611 -3.272 1.00 78.94 95 THR A N 1
ATOM 772 C CA . THR A 1 95 ? -9.842 6.838 -2.744 1.00 78.94 95 THR A CA 1
ATOM 773 C C . THR A 1 95 ? -9.388 5.719 -1.810 1.00 78.94 95 THR A C 1
ATOM 775 O O . THR A 1 95 ? -10.010 5.489 -0.776 1.00 78.94 95 THR A O 1
ATOM 778 N N . SER A 1 96 ? -8.278 5.054 -2.133 1.00 84.50 96 SER A N 1
ATOM 779 C CA . SER A 1 96 ? -7.814 3.868 -1.406 1.00 84.50 96 SER A CA 1
ATOM 780 C C . SER A 1 96 ? -7.131 4.200 -0.074 1.00 84.50 96 SER A C 1
ATOM 782 O O . SER A 1 96 ? -7.323 3.478 0.900 1.00 84.50 96 SER A O 1
ATOM 784 N N . LEU A 1 97 ? -6.372 5.300 0.022 1.00 85.06 97 LEU A N 1
ATOM 785 C CA . LEU A 1 97 ? -5.681 5.665 1.270 1.00 85.06 97 LEU A CA 1
ATOM 786 C C . LEU A 1 97 ? -6.646 6.030 2.413 1.00 85.06 97 LEU A C 1
ATOM 788 O O . LEU A 1 97 ? -6.456 5.506 3.515 1.00 85.06 97 LEU A O 1
ATOM 792 N N . PRO A 1 98 ? -7.706 6.843 2.202 1.00 85.06 98 PRO A N 1
ATOM 793 C CA . PRO A 1 98 ? -8.737 7.043 3.219 1.00 85.06 98 PRO A CA 1
ATOM 794 C C . PRO A 1 98 ? -9.358 5.736 3.705 1.00 85.06 98 PRO A C 1
ATOM 796 O O . PRO A 1 98 ? -9.574 5.581 4.905 1.00 85.06 98 PRO A O 1
ATOM 799 N N . LEU A 1 99 ? -9.604 4.793 2.789 1.00 86.62 99 LEU A N 1
ATOM 800 C CA . LEU A 1 99 ? -10.180 3.497 3.125 1.00 86.62 99 LEU A CA 1
ATOM 801 C C . LEU A 1 99 ? -9.225 2.673 3.995 1.00 86.62 99 LEU A C 1
ATOM 803 O O . LEU A 1 99 ? -9.647 2.160 5.025 1.00 86.62 99 LEU A O 1
ATOM 807 N N . CYS A 1 100 ? -7.933 2.610 3.655 1.00 87.94 100 CYS A N 1
ATOM 808 C CA . CYS A 1 100 ? -6.932 1.944 4.492 1.00 87.94 100 CYS A CA 1
ATOM 809 C C . CYS A 1 100 ? -6.850 2.563 5.894 1.00 87.94 100 CYS A C 1
ATOM 811 O O . CYS A 1 100 ? -6.798 1.838 6.884 1.00 87.94 100 CYS A O 1
ATOM 813 N N . ALA A 1 101 ? -6.878 3.896 6.000 1.00 86.38 101 ALA A N 1
ATOM 814 C CA . ALA A 1 101 ? -6.877 4.580 7.293 1.00 86.38 101 ALA A CA 1
ATOM 815 C C . ALA A 1 101 ? -8.159 4.307 8.102 1.00 86.38 101 ALA A C 1
ATOM 817 O O . ALA A 1 101 ? -8.091 4.150 9.321 1.00 86.38 101 ALA A O 1
ATOM 818 N N . ALA A 1 102 ? -9.319 4.243 7.441 1.00 86.56 102 ALA A N 1
ATOM 819 C CA . ALA A 1 102 ? -10.593 3.922 8.077 1.00 86.56 102 ALA A CA 1
ATOM 820 C C . ALA A 1 102 ? -10.630 2.469 8.570 1.00 86.56 102 ALA A C 1
ATOM 822 O O . ALA A 1 102 ? -10.961 2.238 9.729 1.00 86.56 102 ALA A O 1
ATOM 823 N N . LEU A 1 103 ? -10.219 1.513 7.728 1.00 87.81 103 LEU A N 1
ATOM 824 C CA . LEU A 1 103 ? -10.114 0.095 8.081 1.00 87.81 103 LEU A CA 1
ATOM 825 C C . LEU A 1 103 ? -9.136 -0.123 9.230 1.00 87.81 103 LEU A C 1
ATOM 827 O O . LEU A 1 103 ? -9.470 -0.816 10.181 1.00 87.81 103 LEU A O 1
ATOM 831 N N . TYR A 1 104 ? -7.965 0.516 9.186 1.00 88.56 104 TYR A N 1
ATOM 832 C CA . TYR A 1 104 ? -6.999 0.443 10.278 1.00 88.56 104 TYR A CA 1
ATOM 833 C C . TYR A 1 104 ? -7.603 0.939 11.590 1.00 88.56 104 TYR A C 1
ATOM 835 O O . TYR A 1 104 ? -7.587 0.204 12.567 1.00 88.56 104 TYR A O 1
ATOM 843 N N . ARG A 1 105 ? -8.213 2.133 11.615 1.00 86.12 105 ARG A N 1
ATOM 844 C CA . ARG A 1 105 ? -8.880 2.634 12.828 1.00 86.12 105 ARG A CA 1
ATOM 845 C C . ARG A 1 105 ? -9.950 1.666 13.311 1.00 86.12 105 ARG A C 1
ATOM 847 O O . ARG A 1 105 ? -9.955 1.339 14.482 1.00 86.12 105 ARG A O 1
ATOM 854 N N . PHE A 1 106 ? -10.798 1.170 12.416 1.00 86.69 106 PHE A N 1
ATOM 855 C CA . PHE A 1 106 ? -11.847 0.220 12.770 1.00 86.69 106 PHE A CA 1
ATOM 856 C C . PHE A 1 106 ? -11.291 -1.084 13.364 1.00 86.69 106 PHE A C 1
ATOM 858 O O . PHE A 1 106 ? -11.816 -1.570 14.358 1.00 86.69 106 PHE A O 1
ATOM 865 N N . TRP A 1 107 ? -10.211 -1.631 12.799 1.00 84.25 107 TRP A N 1
ATOM 866 C CA . TRP A 1 107 ? -9.588 -2.869 13.277 1.00 84.25 107 TRP A CA 1
ATOM 867 C C . TRP A 1 107 ? -8.715 -2.686 14.523 1.00 84.25 107 TRP A C 1
ATOM 869 O O . TRP A 1 107 ? -8.501 -3.656 15.241 1.00 84.25 107 TRP A O 1
ATOM 879 N N . THR A 1 108 ? -8.186 -1.483 14.776 1.00 82.88 108 THR A N 1
ATOM 880 C CA . THR A 1 108 ? -7.277 -1.215 15.910 1.00 82.88 108 THR A CA 1
ATOM 881 C C . THR A 1 108 ? -7.884 -0.378 17.030 1.00 82.88 108 THR A C 1
ATOM 883 O O . THR A 1 108 ? -7.238 -0.185 18.055 1.00 82.88 108 THR A O 1
ATOM 886 N N . SER A 1 109 ? -9.082 0.174 16.845 1.00 80.12 109 SER A N 1
ATOM 887 C CA . SER A 1 109 ? -9.812 0.833 17.923 1.00 80.12 109 SER A CA 1
ATOM 888 C C . SER A 1 109 ? -10.227 -0.228 18.937 1.00 80.12 109 SER A C 1
ATOM 890 O O . SER A 1 109 ? -11.050 -1.086 18.636 1.00 80.12 109 SER A O 1
ATOM 892 N N . GLU A 1 110 ? -9.691 -0.138 20.154 1.00 52.28 110 GLU A N 1
ATOM 893 C CA . GLU A 1 110 ? -10.076 -0.984 21.296 1.00 52.28 110 GLU A CA 1
ATOM 894 C C . GLU A 1 110 ? -11.536 -0.748 21.767 1.00 52.28 110 GLU A C 1
ATOM 896 O O . GLU A 1 110 ? -12.031 -1.430 22.661 1.00 52.28 110 GLU A O 1
ATOM 901 N N . ASP A 1 111 ? -12.279 0.164 21.128 1.00 44.31 111 ASP A N 1
ATOM 902 C CA . ASP A 1 111 ? -13.642 0.571 21.495 1.00 44.31 111 ASP A CA 1
ATOM 903 C C . ASP A 1 111 ? -14.760 -0.311 20.895 1.00 44.31 111 ASP A C 1
ATOM 905 O O . ASP A 1 111 ? -15.730 0.179 20.314 1.00 44.31 111 ASP A O 1
ATOM 909 N N . ILE A 1 112 ? -14.692 -1.628 21.112 1.00 47.78 112 ILE A N 1
ATOM 910 C CA . ILE A 1 112 ? -15.913 -2.458 21.251 1.00 47.78 112 ILE A CA 1
ATOM 911 C C . ILE A 1 112 ? -15.979 -3.060 22.663 1.00 47.78 112 ILE A C 1
ATOM 913 O O . ILE A 1 112 ? -16.519 -4.139 22.889 1.00 47.78 112 ILE A O 1
ATOM 917 N N . VAL A 1 113 ? -15.449 -2.348 23.659 1.00 41.97 113 VAL A N 1
ATOM 918 C CA . VAL A 1 113 ? -15.750 -2.608 25.070 1.00 41.97 113 VAL A CA 1
ATOM 919 C C . VAL A 1 113 ? -16.009 -1.275 25.763 1.00 41.97 113 VAL A C 1
ATOM 921 O O . VAL A 1 113 ? -15.150 -0.745 26.455 1.00 41.97 113 VAL A O 1
ATOM 924 N N . GLY A 1 114 ? -17.219 -0.729 25.593 1.00 39.50 114 GLY A N 1
ATOM 925 C CA . GLY A 1 114 ? -17.702 0.258 26.562 1.00 39.50 114 GLY A CA 1
ATOM 926 C C . GLY A 1 114 ? -18.572 1.416 26.096 1.00 39.50 114 GLY A C 1
ATOM 927 O O . GLY A 1 114 ? -18.552 2.425 26.781 1.00 39.50 114 GLY A O 1
ATOM 928 N N . VAL A 1 115 ? -19.391 1.318 25.046 1.00 38.19 115 VAL A N 1
ATOM 929 C CA . VAL A 1 115 ? -20.601 2.163 24.962 1.00 38.19 115 VAL A CA 1
ATOM 930 C C . VAL A 1 115 ? -21.735 1.341 24.358 1.00 38.19 115 VAL A C 1
ATOM 932 O O . VAL A 1 115 ? -21.559 0.636 23.371 1.00 38.19 115 VAL A O 1
ATOM 935 N N . GLY A 1 116 ? -22.877 1.357 25.041 1.00 37.78 116 GLY A N 1
ATOM 936 C CA . GLY A 1 116 ? -23.987 0.447 24.815 1.00 37.78 116 GLY A CA 1
ATOM 937 C C . GLY A 1 116 ? -24.704 0.569 23.469 1.00 37.78 116 GLY A C 1
ATOM 938 O O . GLY A 1 116 ? -24.611 1.556 22.751 1.00 37.78 116 GLY A O 1
ATOM 939 N N . SER A 1 117 ? -25.526 -0.457 23.244 1.00 38.38 117 SER A N 1
ATOM 940 C CA . SER A 1 117 ? -26.617 -0.544 22.271 1.00 38.38 117 SER A CA 1
ATOM 941 C C . SER A 1 117 ? -26.233 -0.596 20.788 1.00 38.38 117 SER A C 1
ATOM 943 O O . SER A 1 117 ? -26.234 0.397 20.073 1.00 38.38 117 SER A O 1
ATOM 945 N N . SER A 1 118 ? -26.036 -1.832 20.319 1.00 48.28 118 SER A N 1
ATOM 946 C CA . SER A 1 118 ? -26.761 -2.436 19.187 1.00 48.28 118 SER A CA 1
ATOM 947 C C . SER A 1 118 ? -27.454 -1.453 18.224 1.00 48.28 118 SER A C 1
ATOM 949 O O . SER A 1 118 ? -28.531 -0.956 18.544 1.00 48.28 118 SER A O 1
ATOM 951 N N . ASN A 1 119 ? -26.871 -1.245 17.032 1.00 39.69 119 ASN A N 1
ATOM 952 C CA . ASN A 1 119 ? -27.520 -1.374 15.703 1.00 39.69 119 ASN A CA 1
ATOM 953 C C . ASN A 1 119 ? -26.980 -0.452 14.589 1.00 39.69 119 ASN A C 1
ATOM 955 O O . ASN A 1 119 ? -27.260 -0.739 13.428 1.00 39.69 119 ASN A O 1
ATOM 959 N N . ASP A 1 120 ? -26.162 0.569 14.859 1.00 37.06 120 ASP A N 1
ATOM 960 C CA . ASP A 1 120 ? -25.948 1.625 13.843 1.00 37.06 120 ASP A CA 1
ATOM 961 C C . ASP A 1 120 ? -24.777 1.450 12.854 1.00 37.06 120 ASP A C 1
ATOM 963 O O . ASP A 1 120 ? -24.697 2.180 11.870 1.00 37.06 120 ASP A O 1
ATOM 967 N N . VAL A 1 121 ? -23.879 0.472 13.015 1.00 42.38 121 VAL A N 1
ATOM 968 C CA . VAL A 1 121 ? -22.653 0.423 12.174 1.00 42.38 121 VAL A CA 1
ATOM 969 C C . VAL A 1 121 ? -22.799 -0.447 10.911 1.00 42.38 121 VAL A C 1
ATOM 971 O O . VAL A 1 121 ? -21.943 -0.431 10.031 1.00 42.38 121 VAL A O 1
ATOM 974 N N . ARG A 1 122 ? -23.915 -1.170 10.738 1.00 34.41 122 ARG A N 1
ATOM 975 C CA . ARG A 1 122 ? -24.134 -2.026 9.550 1.00 34.41 122 ARG A CA 1
ATOM 976 C C . ARG A 1 122 ? -24.469 -1.264 8.257 1.00 34.41 122 ARG A C 1
ATOM 978 O O . ARG A 1 122 ? -24.569 -1.896 7.211 1.00 34.41 122 ARG A O 1
ATOM 985 N N . ALA A 1 123 ? -24.629 0.058 8.302 1.00 33.81 123 ALA A N 1
ATOM 986 C CA . ALA A 1 123 ? -25.139 0.839 7.171 1.00 33.81 123 ALA A CA 1
ATOM 987 C C . ALA A 1 123 ? -24.070 1.455 6.242 1.00 33.81 123 ALA A C 1
ATOM 989 O O . ALA A 1 123 ? -24.435 2.108 5.270 1.00 33.81 123 ALA A O 1
ATOM 990 N N . ALA A 1 124 ? -22.771 1.272 6.494 1.00 30.77 124 ALA A N 1
ATOM 991 C CA . ALA A 1 124 ? -21.727 2.027 5.787 1.00 30.77 124 ALA A CA 1
ATOM 992 C C . ALA A 1 124 ? -20.822 1.182 4.870 1.00 30.77 124 ALA A C 1
ATOM 994 O O . ALA A 1 124 ? -19.614 1.405 4.833 1.00 30.77 124 ALA A O 1
ATOM 995 N N . ILE A 1 125 ? -21.383 0.223 4.124 1.00 30.42 125 ILE A N 1
ATOM 996 C CA . ILE A 1 125 ? -20.658 -0.440 3.027 1.00 30.42 125 ILE A CA 1
ATOM 997 C C . ILE A 1 125 ? -21.553 -0.478 1.779 1.00 30.42 125 ILE A C 1
ATOM 999 O O . ILE A 1 125 ? -22.427 -1.336 1.659 1.00 30.42 125 ILE A O 1
ATOM 1003 N N . LEU A 1 126 ? -21.314 0.467 0.866 1.00 31.75 126 LEU A N 1
ATOM 1004 C CA . LEU A 1 126 ? -21.515 0.314 -0.578 1.00 31.75 126 LEU A CA 1
ATOM 1005 C C . LEU A 1 126 ? -20.142 0.400 -1.243 1.00 31.75 126 LEU A C 1
ATOM 1007 O O . LEU A 1 126 ? -19.381 1.318 -0.858 1.00 31.75 126 LEU A O 1
#